Protein AF-A0A2V7K086-F1 (afdb_monomer)

Solvent-accessible surfac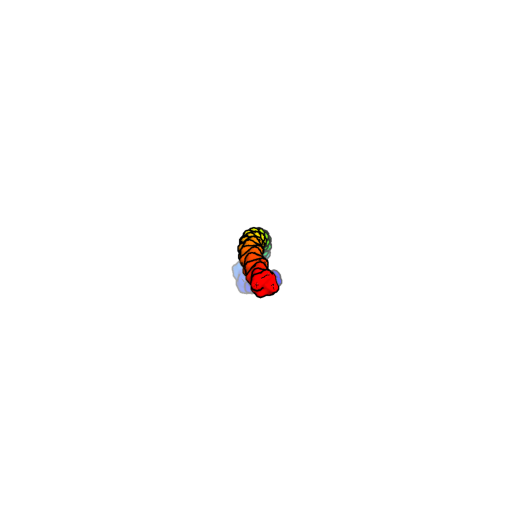e area (backbone atoms only — not comparable to full-atom values): 6294 Å² total; per-residue (Å²): 130,91,78,80,68,78,82,57,70,73,51,30,75,72,63,36,63,68,58,44,48,54,53,38,53,51,50,41,51,50,52,55,48,52,55,48,52,53,48,52,53,48,53,54,50,48,53,54,49,49,55,52,49,54,51,53,53,52,52,53,50,51,52,50,52,48,51,50,52,54,50,49,54,52,50,53,50,51,51,54,52,48,52,53,53,49,50,52,51,51,51,55,49,51,53,52,52,51,52,52,51,52,50,51,52,52,52,53,54,50,67,75,74,106

Mean predicted aligned error: 8.37 Å

Foldseek 3Di:
DQDQDDDDVVVCVVPPVVVRVVVSVVVSVVVVVVVVVVVVVVVVVVVVVVVVVVVVVVVVVVVVVVVVVVVVVVVVVVVVVVVVVVVVVVVVVVVVVVVVVVVVVVVVVVVVVD

Radius of gyration: 44.93 Å; Cα contacts (8 Å, |Δi|>4): 14; chains: 1; bounding box: 82×15×124 Å

pLDDT: mean 94.9, std 6.66, range [57.12, 98.5]

Sequence (114 aa):
MPVTAKLSRKFYEKLGDDVANELVEWFNLVDATYRSDLRELNELNFARFDAKLEQRIAELRAELQTEMRAGFARVDQRLAEFETRLTRRLLNFWIAQAATTVGLVFVVVKLVKG

Secondary structure (DSSP, 8-state):
--------HHHHHHH-HHHHHHHHHHHHHHHHHHHHHHHHHHHHHHHHHHHHHHHHHHHHHHHHHHHHHHHHHHHHHHHHHHHHHHHHHHHHHHHHHHHHHHHHHHHHHHHHH-

Structure (mmCIF, N/CA/C/O backbone):
data_AF-A0A2V7K086-F1
#
_entry.id   AF-A0A2V7K086-F1
#
loop_
_atom_site.group_PDB
_atom_site.id
_atom_site.type_symbol
_atom_site.label_atom_id
_atom_site.label_alt_id
_atom_site.label_comp_id
_atom_site.label_asym_id
_atom_site.label_entity_id
_atom_site.label_seq_id
_atom_site.pdbx_PDB_ins_code
_atom_site.Cartn_x
_atom_site.Cartn_y
_atom_site.Cartn_z
_atom_site.occupancy
_atom_site.B_iso_or_equiv
_atom_site.auth_seq_id
_atom_site.auth_comp_id
_atom_site.auth_asym_id
_atom_site.auth_atom_id
_atom_site.pdbx_PDB_model_num
ATOM 1 N N . MET A 1 1 ? -13.208 -11.806 32.895 1.00 57.12 1 MET A N 1
ATOM 2 C CA . MET A 1 1 ? -14.124 -12.447 33.867 1.00 57.12 1 MET A CA 1
ATOM 3 C C . MET A 1 1 ? -15.088 -11.381 34.371 1.00 57.12 1 MET A C 1
ATOM 5 O O . MET A 1 1 ? -14.639 -10.245 34.458 1.00 57.12 1 MET A O 1
ATOM 9 N N . PRO A 1 2 ? -16.379 -11.670 34.610 1.00 62.47 2 PRO A N 1
ATOM 10 C CA . PRO A 1 2 ? -17.274 -10.697 35.237 1.00 62.47 2 PRO A CA 1
ATOM 11 C C . PRO A 1 2 ? -16.786 -10.393 36.658 1.00 62.47 2 PRO A C 1
ATOM 13 O O . PRO A 1 2 ? -16.414 -11.312 37.389 1.00 62.47 2 PRO A O 1
ATOM 16 N N . VAL A 1 3 ? -16.749 -9.114 37.027 1.00 70.19 3 VAL A N 1
ATOM 17 C CA . VAL A 1 3 ? -16.462 -8.689 38.398 1.00 70.19 3 VAL A CA 1
ATOM 18 C C . VAL A 1 3 ? -17.801 -8.375 39.038 1.00 70.19 3 VAL A C 1
ATOM 20 O O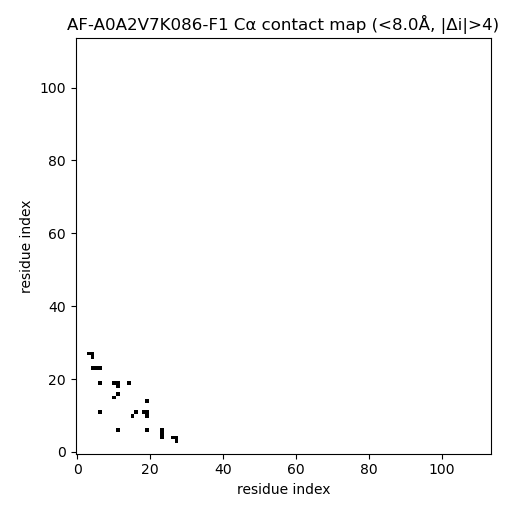 . VAL A 1 3 ? -18.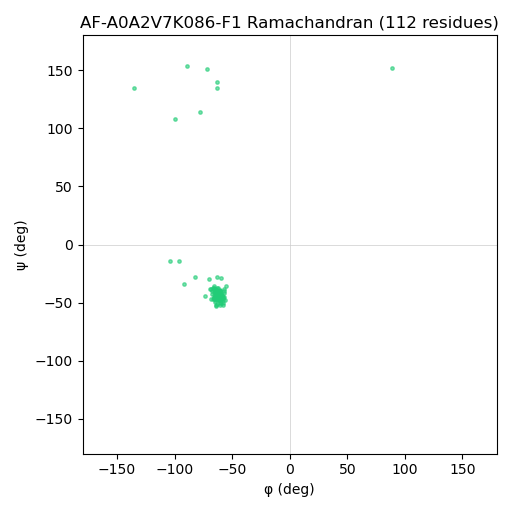438 -7.393 38.687 1.00 70.19 3 VAL A O 1
ATOM 23 N N . THR A 1 4 ? -18.249 -9.221 39.960 1.00 79.06 4 THR A N 1
ATOM 24 C CA . THR A 1 4 ? -19.449 -8.916 40.739 1.00 79.06 4 THR A CA 1
ATOM 25 C C . THR A 1 4 ? -19.080 -7.910 41.816 1.00 79.06 4 THR A C 1
ATOM 27 O O . THR A 1 4 ? -18.310 -8.233 42.727 1.00 79.06 4 THR A O 1
ATOM 30 N N . ALA A 1 5 ? -19.626 -6.702 41.731 1.00 84.19 5 ALA A N 1
ATOM 31 C CA . ALA A 1 5 ? -19.486 -5.736 42.803 1.00 84.19 5 ALA A CA 1
ATOM 32 C C . ALA A 1 5 ? -20.165 -6.254 44.069 1.00 84.19 5 ALA A C 1
ATOM 34 O O . ALA A 1 5 ? -21.240 -6.852 44.026 1.00 84.19 5 ALA A O 1
ATOM 35 N N . LYS A 1 6 ? -19.517 -6.028 45.209 1.00 87.44 6 LYS A N 1
ATOM 36 C CA . LYS A 1 6 ? -20.041 -6.364 46.531 1.00 87.44 6 LYS A CA 1
ATOM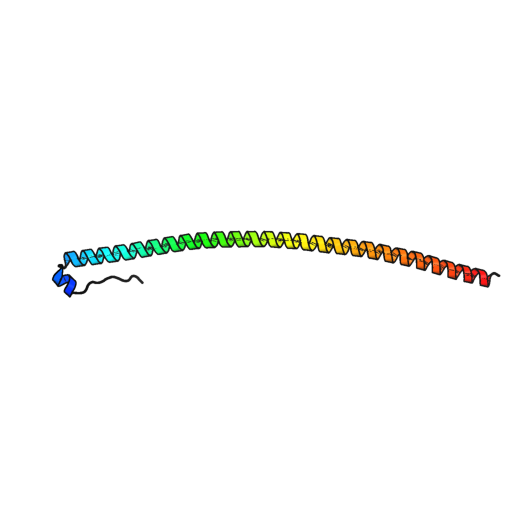 37 C C . LYS A 1 6 ? -19.793 -5.189 47.460 1.00 87.44 6 LYS A C 1
ATOM 39 O O . LYS A 1 6 ? -18.691 -4.645 47.490 1.00 87.44 6 LYS A O 1
ATOM 44 N N . LEU A 1 7 ? -20.809 -4.819 48.229 1.00 90.19 7 LEU A N 1
ATOM 45 C CA . LEU A 1 7 ? -20.693 -3.796 49.266 1.00 90.19 7 LEU A CA 1
ATOM 46 C C . LEU A 1 7 ? -20.269 -4.433 50.597 1.00 90.19 7 LEU A C 1
ATOM 48 O O . LEU A 1 7 ? -20.502 -5.615 50.849 1.00 90.19 7 LEU A O 1
ATOM 52 N N . SER A 1 8 ? -19.618 -3.650 51.458 1.00 93.25 8 SER A N 1
ATOM 53 C CA . SER A 1 8 ? -19.190 -4.122 52.783 1.00 93.25 8 SER A CA 1
ATOM 54 C C . SER A 1 8 ? -20.380 -4.303 53.729 1.00 93.25 8 SER A C 1
ATOM 56 O O . SER A 1 8 ? -21.340 -3.540 53.648 1.00 93.25 8 SER A O 1
ATOM 58 N N . ARG A 1 9 ? -20.301 -5.228 54.697 1.00 93.19 9 ARG A N 1
ATOM 59 C CA . ARG A 1 9 ? -21.385 -5.465 55.674 1.00 93.19 9 ARG A CA 1
ATOM 60 C C . ARG A 1 9 ? -21.792 -4.205 56.448 1.00 93.19 9 ARG A C 1
ATOM 62 O O . ARG A 1 9 ? -22.973 -3.972 56.661 1.00 93.19 9 ARG A O 1
ATOM 69 N N . LYS A 1 10 ? -20.828 -3.339 56.764 1.00 93.44 10 LYS A N 1
ATOM 70 C CA . LYS A 1 10 ? -21.071 -2.039 57.407 1.00 93.44 10 LYS A CA 1
ATOM 71 C C . LYS A 1 10 ? -21.985 -1.127 56.577 1.00 93.44 10 LYS A C 1
ATOM 73 O O . LYS A 1 10 ? -22.673 -0.280 57.130 1.00 93.44 10 LYS A O 1
ATOM 78 N N . PHE A 1 11 ? -21.981 -1.280 55.255 1.00 92.69 11 PHE A N 1
ATOM 79 C CA . PHE A 1 11 ? -22.852 -0.536 54.348 1.00 92.69 11 PHE A CA 1
ATOM 80 C C . PHE A 1 11 ? -24.297 -1.046 54.433 1.00 92.69 11 PHE A C 1
ATOM 82 O O . PHE A 1 11 ? -25.211 -0.243 54.593 1.00 92.69 11 PHE A O 1
ATOM 89 N N . TYR A 1 12 ? -24.477 -2.371 54.456 1.00 94.31 12 TYR A N 1
ATOM 90 C CA . TYR A 1 12 ? -25.768 -3.032 54.689 1.00 94.31 12 TYR A CA 1
ATOM 91 C C . TYR A 1 12 ? -26.370 -2.647 56.051 1.00 94.31 12 TYR A C 1
ATOM 93 O O . TYR A 1 12 ? -27.530 -2.269 56.135 1.00 94.31 12 TYR A O 1
ATOM 101 N N . GLU A 1 13 ? -25.562 -2.626 57.115 1.00 93.06 13 GLU A N 1
ATOM 102 C CA . GLU A 1 13 ? -26.008 -2.211 58.457 1.00 93.06 13 GLU A CA 1
ATOM 103 C C . GLU A 1 13 ? -26.459 -0.744 58.530 1.00 93.06 13 GLU A C 1
ATOM 105 O O . GLU A 1 13 ? -27.261 -0.386 59.390 1.00 93.06 13 GLU A O 1
ATOM 110 N N . LYS A 1 14 ? -25.913 0.126 57.671 1.00 94.56 14 LYS A N 1
ATOM 111 C CA . LYS A 1 14 ? -26.218 1.563 57.675 1.00 94.56 14 LYS A CA 1
ATOM 112 C C . LYS A 1 14 ? -27.363 1.947 56.745 1.00 94.56 14 LYS A C 1
ATOM 114 O O . LYS A 1 14 ? -28.081 2.884 57.075 1.00 94.56 14 LYS A O 1
ATOM 119 N N . LEU A 1 15 ? -27.510 1.269 55.609 1.00 92.06 15 LEU A N 1
ATOM 120 C CA . LEU A 1 15 ? -28.516 1.587 54.587 1.00 92.06 15 LEU A CA 1
ATOM 121 C C . LEU A 1 15 ? -29.706 0.623 54.577 1.00 92.06 15 LEU A C 1
ATOM 123 O O . LEU A 1 15 ? -30.731 0.946 53.987 1.00 92.06 15 LEU A O 1
ATOM 127 N N . GLY A 1 16 ? -29.590 -0.519 55.254 1.00 94.00 16 GLY A N 1
ATOM 128 C CA . GLY A 1 16 ? -30.548 -1.616 55.170 1.00 94.00 16 GLY A CA 1
ATOM 129 C C . GLY A 1 16 ? -30.195 -2.592 54.049 1.00 94.00 16 GLY A C 1
ATOM 130 O O . GLY A 1 16 ? -29.569 -2.222 53.051 1.00 94.00 16 GLY A O 1
ATOM 131 N N . ASP A 1 17 ? -30.591 -3.854 54.232 1.00 93.69 17 ASP A N 1
ATOM 132 C CA . ASP A 1 17 ? -30.252 -4.927 53.295 1.00 93.69 17 ASP A CA 1
ATOM 133 C C . ASP A 1 17 ? -30.898 -4.714 51.912 1.00 93.69 17 ASP A C 1
ATOM 135 O O . ASP A 1 17 ? -30.232 -4.922 50.898 1.00 93.69 17 ASP A O 1
ATOM 139 N N . ASP A 1 18 ? -32.137 -4.214 51.863 1.00 94.12 18 ASP A N 1
ATOM 140 C CA . ASP A 1 18 ? -32.871 -3.985 50.609 1.00 94.12 18 ASP A CA 1
ATOM 141 C C . ASP A 1 18 ? -32.196 -2.920 49.735 1.00 94.12 18 ASP A C 1
ATOM 143 O O .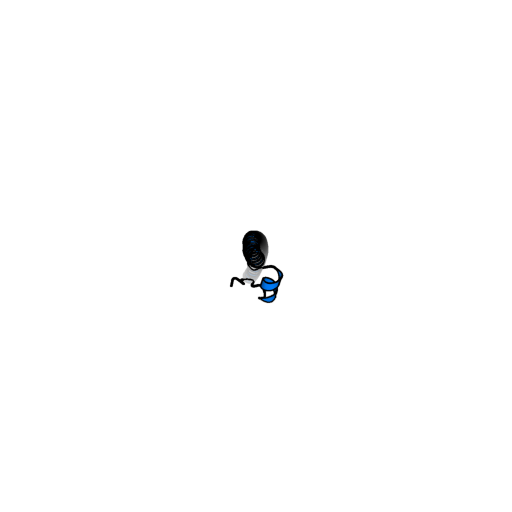 ASP A 1 18 ? -31.827 -3.183 48.592 1.00 94.12 18 ASP A O 1
ATOM 147 N N . VAL A 1 19 ? -31.929 -1.738 50.301 1.00 94.00 19 VAL A N 1
ATOM 148 C CA . VAL A 1 19 ? -31.294 -0.625 49.574 1.00 94.00 19 VAL A CA 1
ATOM 149 C C . VAL A 1 19 ? -29.878 -0.995 49.124 1.00 94.00 19 VAL A C 1
ATOM 151 O O . VAL A 1 19 ? -29.450 -0.643 48.025 1.00 94.00 19 VAL A O 1
ATOM 154 N N . ALA A 1 20 ? -29.124 -1.716 49.959 1.00 94.44 20 ALA A N 1
ATOM 155 C CA . ALA A 1 20 ? -27.783 -2.160 49.598 1.00 94.44 20 ALA A CA 1
ATOM 156 C C . ALA A 1 20 ? -27.798 -3.193 48.456 1.00 94.44 20 ALA A C 1
ATOM 158 O O . ALA A 1 20 ? -26.924 -3.133 47.587 1.00 94.44 20 ALA A O 1
ATOM 159 N N . ASN A 1 21 ? -28.782 -4.098 48.427 1.00 93.50 21 ASN A N 1
ATOM 160 C CA . ASN A 1 21 ? -28.954 -5.053 47.333 1.00 93.50 21 ASN A CA 1
ATOM 161 C C . ASN A 1 21 ? -29.319 -4.350 46.021 1.00 93.50 21 ASN A C 1
ATOM 163 O O . ASN A 1 21 ? -28.660 -4.603 45.013 1.00 93.50 21 ASN A O 1
ATOM 167 N N . GLU A 1 22 ? -30.269 -3.410 46.036 1.00 94.69 22 GLU A N 1
ATOM 168 C CA . GLU A 1 22 ? -30.644 -2.641 44.840 1.00 94.69 22 GLU A CA 1
ATOM 169 C C . GLU A 1 22 ? -29.442 -1.897 44.236 1.00 94.69 22 GLU A C 1
ATOM 171 O O . GLU A 1 22 ? -29.230 -1.914 43.022 1.00 94.69 22 GLU A O 1
ATOM 176 N N . LEU A 1 23 ? -28.596 -1.289 45.076 1.00 93.81 23 LEU A N 1
ATOM 177 C CA . LEU A 1 23 ? -27.382 -0.606 44.618 1.00 93.81 23 LEU A CA 1
ATOM 178 C C . LEU A 1 23 ? -26.366 -1.566 43.986 1.00 93.81 23 LEU A C 1
ATOM 180 O O . LEU A 1 23 ? -25.722 -1.216 42.995 1.00 93.81 23 LEU A O 1
ATOM 184 N N . VAL A 1 24 ? -26.206 -2.768 44.547 1.00 93.50 24 VAL A N 1
ATOM 185 C CA . VAL A 1 24 ? -25.329 -3.804 43.983 1.00 93.50 24 VAL A CA 1
ATOM 186 C C . VAL A 1 24 ? -25.865 -4.291 42.641 1.00 93.50 24 VAL A C 1
ATOM 188 O O . VAL A 1 24 ? -25.095 -4.415 41.688 1.00 93.50 24 VAL A O 1
ATOM 191 N N . GLU A 1 25 ? -27.162 -4.565 42.546 1.00 93.25 25 GLU A N 1
ATOM 192 C CA . GLU A 1 25 ? -27.803 -4.998 41.303 1.00 93.25 25 GLU A CA 1
ATOM 193 C C . GLU A 1 25 ? -27.668 -3.937 40.214 1.00 93.25 25 GLU A C 1
ATOM 195 O O . GLU A 1 25 ? -27.209 -4.243 39.111 1.00 93.25 25 GLU A O 1
ATOM 200 N N . TRP A 1 26 ? -27.957 -2.677 40.548 1.00 93.81 26 TRP A N 1
ATOM 201 C CA . TRP A 1 26 ? -27.786 -1.556 39.633 1.00 93.81 26 TRP A CA 1
ATOM 202 C C . TRP A 1 26 ? -26.335 -1.415 39.161 1.00 93.81 26 TRP A C 1
ATOM 204 O O . TRP A 1 26 ? -26.094 -1.305 37.959 1.00 93.81 26 TRP A O 1
ATOM 214 N N . PHE A 1 27 ? -25.350 -1.484 40.065 1.00 92.38 27 PHE A N 1
ATOM 215 C CA . PHE A 1 27 ? -23.940 -1.378 39.680 1.00 92.38 27 PHE A CA 1
ATOM 216 C C . PHE A 1 27 ? -23.515 -2.507 38.735 1.00 92.38 27 PHE A C 1
ATOM 218 O O . PHE A 1 27 ? -22.846 -2.262 37.732 1.00 92.38 27 PHE A O 1
ATOM 225 N N . ASN A 1 28 ? -23.920 -3.744 39.028 1.00 92.12 28 ASN A N 1
ATOM 226 C CA . ASN A 1 28 ? -23.605 -4.886 38.171 1.00 92.12 28 ASN A CA 1
ATOM 227 C C . ASN A 1 28 ? -24.296 -4.782 36.800 1.00 92.12 28 ASN A C 1
ATOM 229 O O . ASN A 1 28 ? -23.699 -5.159 35.792 1.00 92.12 28 ASN A O 1
ATOM 233 N N . LEU A 1 29 ? -25.519 -4.241 36.738 1.00 93.12 29 LEU A N 1
ATOM 234 C CA . LEU A 1 29 ? -26.221 -3.978 35.479 1.00 93.12 29 LEU A CA 1
ATOM 235 C C . LEU A 1 29 ? -25.495 -2.916 34.640 1.00 93.12 29 LEU A C 1
ATOM 237 O O . LEU A 1 29 ? -25.315 -3.098 33.433 1.00 93.12 29 LEU A O 1
ATOM 241 N N . VAL A 1 30 ? -25.051 -1.828 35.275 1.00 93.88 30 VAL A N 1
ATOM 242 C CA . VAL A 1 30 ? -24.286 -0.761 34.616 1.00 93.88 30 VAL A CA 1
ATOM 243 C C . VAL A 1 30 ? -22.946 -1.290 34.098 1.00 93.88 30 VAL A C 1
ATOM 245 O O . VAL A 1 30 ? -22.619 -1.036 32.941 1.00 93.88 30 VAL A O 1
ATOM 248 N N . ASP A 1 31 ? -22.203 -2.069 34.894 1.00 92.19 31 ASP A N 1
ATOM 249 C CA . ASP A 1 31 ? -20.938 -2.693 34.464 1.00 92.19 31 ASP A CA 1
ATOM 250 C C . ASP A 1 31 ? -21.143 -3.619 33.257 1.00 92.19 31 ASP A C 1
ATOM 252 O O . ASP A 1 31 ? -20.425 -3.525 32.258 1.00 92.19 31 ASP A O 1
ATOM 256 N N . ALA A 1 32 ? -22.169 -4.475 33.313 1.00 91.44 32 ALA A N 1
ATOM 257 C CA . ALA A 1 32 ? -22.496 -5.388 32.226 1.00 91.44 32 ALA A CA 1
ATOM 258 C C . ALA A 1 32 ? -22.843 -4.637 30.932 1.00 91.44 32 ALA A C 1
ATOM 260 O O . ALA A 1 32 ? -22.335 -4.992 29.865 1.0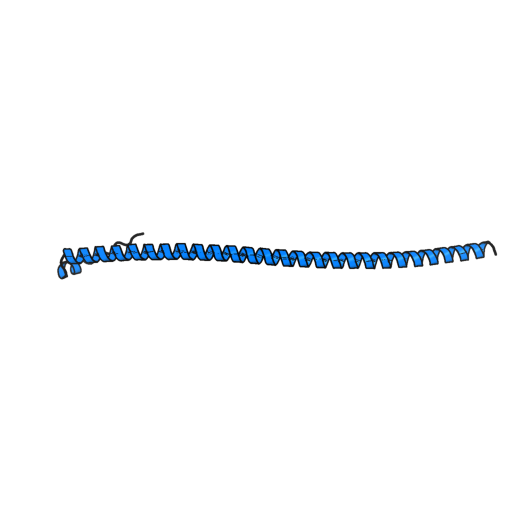0 91.44 32 ALA A O 1
ATOM 261 N N . THR A 1 33 ? -23.656 -3.584 31.037 1.00 93.56 33 THR A N 1
ATOM 262 C CA . THR A 1 33 ? -24.058 -2.749 29.896 1.00 93.56 33 THR A CA 1
ATOM 263 C C . THR A 1 33 ? -22.852 -2.034 29.305 1.00 93.56 33 THR A C 1
ATOM 265 O O . THR A 1 33 ? -22.557 -2.196 28.127 1.00 93.56 33 THR A O 1
ATOM 268 N N . TYR A 1 34 ? -22.071 -1.336 30.130 1.00 93.31 34 TYR A N 1
ATOM 269 C CA . TYR A 1 34 ? -20.921 -0.573 29.656 1.00 93.31 34 TYR A CA 1
ATOM 270 C C . TYR A 1 34 ? -19.865 -1.463 28.997 1.00 93.31 34 TYR A C 1
ATOM 272 O O . TYR A 1 34 ? -19.294 -1.118 27.963 1.00 93.31 34 TYR A O 1
ATOM 280 N N . ARG A 1 35 ? -19.616 -2.650 29.557 1.00 92.69 35 ARG A N 1
ATOM 281 C CA . ARG A 1 35 ? -18.701 -3.619 28.951 1.00 92.69 35 ARG A CA 1
ATOM 282 C C . ARG A 1 35 ? -19.229 -4.154 27.621 1.00 92.69 35 ARG A C 1
ATOM 284 O O . ARG A 1 35 ? -18.421 -4.401 26.723 1.00 92.69 35 ARG A O 1
ATOM 291 N N . SER A 1 36 ? -20.540 -4.360 27.508 1.00 94.44 36 SER A N 1
ATOM 292 C CA . SER A 1 36 ? -21.183 -4.740 26.249 1.00 94.44 36 SER A CA 1
ATOM 293 C C . SER A 1 36 ? -21.009 -3.642 25.203 1.00 94.44 36 SER A C 1
ATOM 295 O O . SER A 1 36 ? -20.472 -3.915 24.133 1.00 94.44 36 SER A O 1
ATOM 297 N N . ASP A 1 37 ? -21.337 -2.398 25.548 1.00 96.25 37 ASP A N 1
ATOM 298 C CA . ASP A 1 37 ? -21.229 -1.244 24.653 1.00 96.25 37 ASP A CA 1
ATOM 299 C C . ASP A 1 37 ? -19.785 -1.022 24.198 1.00 96.25 37 ASP A C 1
ATOM 301 O O . ASP A 1 37 ? -19.513 -0.824 23.015 1.00 96.25 37 ASP A O 1
ATOM 305 N N . LEU A 1 38 ? -18.819 -1.105 25.121 1.00 96.06 38 LEU A N 1
ATOM 306 C CA . LEU A 1 38 ? -17.403 -1.000 24.776 1.00 96.06 38 LEU A CA 1
ATOM 307 C C . LEU A 1 38 ? -16.970 -2.101 23.814 1.00 96.06 38 LEU A C 1
ATOM 309 O O . LEU A 1 38 ? -16.181 -1.837 22.906 1.00 96.06 38 LEU A O 1
ATOM 313 N N . ARG A 1 39 ? -17.457 -3.327 24.012 1.00 96.25 39 ARG A N 1
ATOM 314 C CA . ARG A 1 39 ? -17.154 -4.442 23.120 1.00 96.25 39 ARG A CA 1
ATOM 315 C C . ARG A 1 39 ? -17.759 -4.213 21.738 1.00 96.25 39 ARG A C 1
ATOM 317 O O . ARG A 1 39 ? -17.043 -4.368 20.757 1.00 96.25 39 ARG A O 1
ATOM 324 N N . GLU A 1 40 ? -19.016 -3.795 21.662 1.00 97.12 40 GLU A N 1
ATOM 325 C CA . GLU A 1 40 ? -19.693 -3.497 20.398 1.00 97.12 40 GLU A CA 1
ATOM 326 C C . GLU A 1 40 ? -18.997 -2.358 19.642 1.00 97.12 40 GLU A C 1
ATOM 328 O O . GLU A 1 40 ? -18.670 -2.491 18.463 1.00 97.12 40 GLU A O 1
ATOM 333 N N . LEU A 1 41 ? -18.680 -1.257 20.330 1.00 97.50 41 LEU A N 1
ATOM 334 C CA . LEU A 1 41 ? -17.936 -0.141 19.748 1.00 97.50 41 LEU A CA 1
ATOM 335 C C . LEU A 1 41 ? -16.556 -0.578 19.261 1.00 97.50 41 LEU A C 1
ATOM 337 O O . LEU A 1 41 ? -16.093 -0.123 18.216 1.00 97.50 41 LEU A O 1
ATOM 341 N N . ASN A 1 42 ? -15.877 -1.438 20.016 1.00 97.56 42 ASN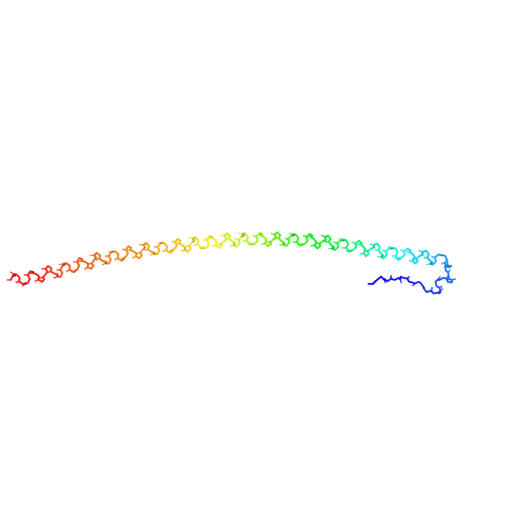 A N 1
ATOM 342 C CA . ASN A 1 42 ? -14.575 -1.960 19.641 1.00 97.56 42 ASN A CA 1
ATOM 343 C C . ASN A 1 42 ? -14.668 -2.851 18.393 1.00 97.56 42 ASN A C 1
ATOM 345 O O . ASN A 1 42 ? -13.920 -2.623 17.446 1.00 97.56 42 ASN A O 1
ATOM 349 N N . GLU A 1 43 ? -15.624 -3.779 18.349 1.00 97.94 43 GLU A N 1
ATOM 350 C CA . GLU A 1 43 ? -15.884 -4.646 17.194 1.00 97.94 43 GLU A CA 1
ATOM 351 C C . GLU A 1 43 ? -16.241 -3.818 15.945 1.00 97.94 43 GLU A C 1
ATOM 353 O O . GLU A 1 43 ? -15.646 -4.013 14.883 1.00 97.94 43 GLU A O 1
ATOM 358 N N . LEU A 1 44 ? -17.116 -2.815 16.075 1.00 98.06 44 LEU A N 1
ATOM 359 C CA . LEU A 1 44 ? -17.478 -1.910 14.981 1.00 98.06 44 LEU A CA 1
ATOM 360 C C . LEU A 1 44 ? -16.279 -1.092 14.481 1.00 98.06 44 LEU A C 1
ATOM 362 O O . LEU A 1 44 ? -16.091 -0.921 13.273 1.00 98.06 44 LEU A O 1
ATOM 366 N N . ASN A 1 45 ? -15.469 -0.562 15.397 1.00 97.88 45 ASN A N 1
ATOM 367 C CA . ASN A 1 45 ? -14.290 0.221 15.038 1.00 97.88 45 ASN A CA 1
ATOM 368 C C . ASN A 1 45 ? -13.220 -0.643 14.371 1.00 97.88 45 ASN A C 1
ATOM 370 O O . ASN A 1 45 ? -12.629 -0.199 13.387 1.00 97.88 45 ASN A O 1
ATOM 374 N N . PHE A 1 46 ? -13.001 -1.871 14.847 1.00 97.94 46 PHE A N 1
ATOM 375 C CA . PHE A 1 46 ? -12.082 -2.806 14.207 1.00 97.94 46 PHE A CA 1
ATOM 376 C C . PHE A 1 46 ? -12.555 -3.197 12.810 1.00 97.94 46 PHE A C 1
ATOM 378 O O . PHE A 1 46 ? -11.754 -3.133 11.885 1.00 97.94 46 PHE A O 1
ATOM 385 N N . ALA A 1 47 ? -13.845 -3.487 12.619 1.00 98.19 47 ALA A N 1
ATOM 386 C CA . ALA A 1 47 ? -14.390 -3.785 11.294 1.00 98.19 47 ALA A CA 1
ATOM 387 C C . ALA A 1 47 ? -14.206 -2.612 10.311 1.00 98.19 47 ALA A C 1
ATOM 389 O O . ALA A 1 47 ? -13.807 -2.801 9.163 1.00 98.19 47 ALA A O 1
ATOM 390 N N . ARG A 1 48 ? -14.440 -1.372 10.762 1.00 98.19 48 ARG A N 1
ATOM 391 C CA . ARG A 1 48 ? -14.201 -0.166 9.945 1.00 98.19 48 ARG A CA 1
ATOM 392 C C . ARG A 1 48 ? -12.723 0.047 9.636 1.00 98.19 48 ARG A C 1
ATOM 394 O O . ARG A 1 48 ? -12.384 0.487 8.538 1.00 98.19 48 ARG A O 1
ATOM 401 N N . PHE A 1 49 ? -11.855 -0.206 10.611 1.00 98.19 49 PHE A N 1
ATOM 402 C CA . PHE A 1 49 ? -10.413 -0.092 10.440 1.00 98.19 49 PHE A CA 1
ATOM 403 C C . PHE A 1 49 ? -9.893 -1.117 9.431 1.00 98.19 49 PHE A C 1
ATOM 405 O O . PHE A 1 49 ? -9.164 -0.735 8.519 1.00 98.19 49 PHE A O 1
ATOM 412 N N . ASP A 1 50 ? -10.324 -2.370 9.554 1.00 98.31 50 ASP A N 1
ATOM 413 C CA . ASP A 1 50 ? -9.969 -3.467 8.656 1.00 98.31 50 ASP A CA 1
ATOM 414 C C . ASP A 1 50 ? -10.404 -3.167 7.216 1.00 98.31 50 ASP A C 1
ATOM 416 O O . ASP A 1 50 ? -9.566 -3.105 6.320 1.00 98.31 50 ASP A O 1
ATOM 420 N N . ALA A 1 51 ? -11.668 -2.779 7.011 1.00 98.25 51 ALA A N 1
ATOM 421 C CA . ALA A 1 51 ? -12.172 -2.385 5.693 1.00 98.25 51 ALA A CA 1
ATOM 422 C C . ALA A 1 51 ? -11.373 -1.224 5.068 1.00 98.25 51 ALA A C 1
ATOM 424 O O . ALA A 1 51 ? -11.072 -1.222 3.872 1.00 98.25 51 ALA A O 1
ATOM 425 N N . LYS A 1 52 ? -10.987 -0.225 5.874 1.00 98.31 52 LYS A N 1
ATOM 426 C CA . LYS A 1 52 ? -10.170 0.899 5.398 1.00 98.31 52 LYS A CA 1
ATOM 427 C C . LYS A 1 52 ? -8.743 0.463 5.067 1.00 98.31 52 LYS A C 1
ATOM 429 O O . LYS A 1 52 ? -8.170 0.972 4.105 1.00 98.31 52 LYS A O 1
ATOM 434 N N . LEU A 1 53 ? -8.156 -0.442 5.848 1.00 98.44 53 LEU A N 1
ATOM 435 C CA . LEU A 1 53 ? -6.839 -1.000 5.556 1.00 98.44 53 LEU A CA 1
ATOM 436 C C . LEU A 1 53 ? -6.854 -1.814 4.265 1.00 98.44 53 LEU A C 1
ATOM 438 O O . LEU A 1 53 ? -5.991 -1.594 3.417 1.00 98.44 53 LEU A O 1
ATOM 442 N N . GLU A 1 54 ? -7.837 -2.693 4.083 1.00 98.44 54 GLU A N 1
ATOM 443 C CA . GLU A 1 54 ? -8.001 -3.465 2.851 1.00 98.44 54 GLU A CA 1
ATOM 444 C C . GLU A 1 54 ? -8.133 -2.547 1.633 1.00 98.44 54 GLU A C 1
ATOM 446 O O . GLU A 1 54 ? -7.427 -2.738 0.639 1.00 98.44 54 GLU A O 1
ATOM 451 N N . GLN A 1 55 ? -8.947 -1.490 1.737 1.00 98.50 55 GLN A N 1
ATOM 452 C CA . GLN A 1 55 ? -9.073 -0.480 0.687 1.00 98.50 55 GLN A CA 1
ATOM 453 C C . GLN A 1 55 ? -7.721 0.174 0.363 1.00 98.50 55 GLN A C 1
ATOM 455 O O . GLN A 1 55 ? -7.328 0.231 -0.801 1.00 98.50 55 GLN A O 1
ATOM 460 N N . ARG A 1 56 ? -6.978 0.644 1.375 1.00 98.38 56 ARG A N 1
ATOM 461 C CA . ARG A 1 56 ? -5.669 1.288 1.163 1.00 98.38 56 ARG A CA 1
ATOM 462 C C . ARG A 1 56 ? -4.640 0.334 0.564 1.00 98.38 56 ARG A C 1
ATOM 464 O O . ARG A 1 56 ? -3.846 0.745 -0.276 1.00 98.38 56 ARG A O 1
ATOM 471 N N . ILE A 1 57 ? -4.651 -0.935 0.964 1.00 98.50 57 ILE A N 1
ATOM 472 C CA . ILE A 1 57 ? -3.777 -1.961 0.385 1.00 98.50 57 ILE A CA 1
ATOM 473 C C . ILE A 1 57 ? -4.134 -2.199 -1.086 1.00 98.50 57 ILE A C 1
ATOM 475 O O . ILE A 1 57 ? -3.232 -2.337 -1.912 1.00 98.50 57 ILE A O 1
ATOM 479 N N . ALA A 1 58 ? -5.422 -2.240 -1.431 1.00 98.44 58 ALA A N 1
ATOM 480 C CA . ALA A 1 58 ? -5.866 -2.390 -2.813 1.00 98.44 58 ALA A CA 1
ATOM 481 C C . ALA A 1 58 ? -5.445 -1.192 -3.683 1.00 98.44 58 ALA A C 1
ATOM 483 O O . ALA A 1 58 ? -4.912 -1.396 -4.775 1.00 98.44 58 ALA A O 1
ATOM 484 N N . GLU A 1 59 ? -5.607 0.033 -3.176 1.00 98.44 59 GLU A N 1
ATOM 485 C CA . GLU A 1 59 ? -5.150 1.268 -3.831 1.00 98.44 59 GLU A CA 1
ATOM 486 C C . GLU A 1 59 ? -3.633 1.232 -4.084 1.00 98.44 59 GLU A C 1
ATOM 488 O O . GLU A 1 59 ? -3.200 1.346 -5.230 1.00 98.44 59 GLU A O 1
ATOM 493 N N . LEU A 1 60 ? -2.827 0.945 -3.054 1.00 98.44 60 LEU A N 1
ATOM 494 C CA . LEU A 1 60 ? -1.367 0.850 -3.182 1.00 98.44 60 LEU A CA 1
ATOM 495 C C . LEU A 1 60 ? -0.928 -0.236 -4.172 1.00 98.44 60 LEU A C 1
ATOM 497 O O . LEU A 1 60 ? 0.022 -0.043 -4.931 1.00 98.44 60 LEU A O 1
ATOM 501 N N . ARG A 1 61 ? -1.608 -1.390 -4.194 1.00 98.38 61 ARG A N 1
ATOM 502 C CA . ARG A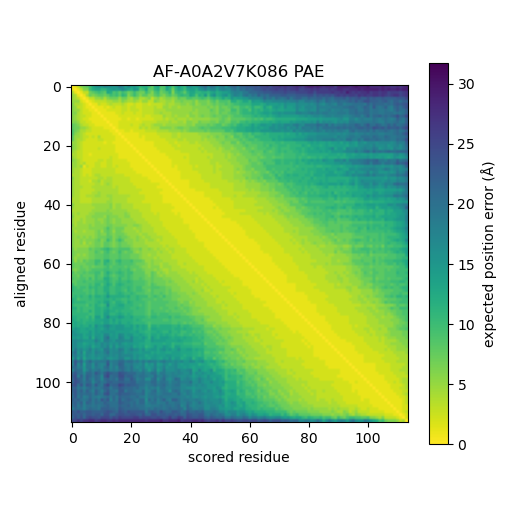 1 61 ? -1.326 -2.453 -5.172 1.00 98.38 61 ARG A CA 1
ATOM 503 C C . ARG A 1 61 ? -1.616 -1.992 -6.599 1.00 98.38 61 ARG A C 1
ATOM 505 O O . ARG A 1 61 ? -0.832 -2.303 -7.494 1.00 98.38 61 ARG A O 1
ATOM 512 N N . ALA A 1 62 ? -2.711 -1.265 -6.813 1.00 98.31 62 ALA A N 1
ATOM 513 C CA . ALA A 1 62 ? -3.079 -0.743 -8.125 1.00 98.31 62 ALA A CA 1
ATOM 514 C C . ALA A 1 62 ? -2.099 0.341 -8.608 1.00 98.31 62 ALA A C 1
ATOM 516 O O . ALA A 1 62 ? -1.677 0.319 -9.769 1.00 98.31 62 ALA A O 1
ATOM 517 N N . GLU A 1 63 ? -1.692 1.247 -7.718 1.00 98.31 63 GLU A N 1
ATOM 518 C CA . GLU A 1 63 ? -0.673 2.265 -7.995 1.00 98.31 63 GLU A CA 1
ATOM 519 C C . GLU A 1 63 ? 0.661 1.613 -8.360 1.00 98.31 63 GLU A C 1
ATOM 521 O O . GLU A 1 63 ? 1.186 1.855 -9.448 1.00 98.31 63 GLU A O 1
ATOM 526 N N . LEU A 1 64 ? 1.150 0.685 -7.531 1.00 98.31 64 LEU A N 1
ATOM 527 C CA . LEU A 1 64 ? 2.400 -0.030 -7.784 1.00 98.31 64 LEU A CA 1
ATOM 528 C C . LEU A 1 64 ? 2.361 -0.797 -9.112 1.00 98.31 64 LEU A C 1
ATOM 530 O O . LEU A 1 64 ? 3.316 -0.757 -9.886 1.00 98.31 64 LEU A O 1
ATOM 534 N N . GLN A 1 65 ? 1.253 -1.478 -9.415 1.00 98.38 65 GLN A N 1
ATOM 535 C CA . GLN A 1 65 ? 1.099 -2.189 -10.683 1.00 98.38 65 GLN A CA 1
ATOM 536 C C . GLN A 1 65 ? 1.149 -1.231 -11.881 1.00 98.38 65 GLN A C 1
ATOM 538 O O . GLN A 1 65 ? 1.718 -1.569 -12.923 1.00 98.38 65 GLN A O 1
ATOM 543 N N . THR A 1 66 ? 0.571 -0.040 -11.740 1.00 98.25 66 THR A N 1
ATOM 544 C CA . THR A 1 66 ? 0.581 0.996 -12.777 1.00 98.25 66 THR A CA 1
ATOM 545 C C . THR A 1 66 ? 1.986 1.552 -12.983 1.00 98.25 66 THR A C 1
ATOM 547 O O . THR A 1 66 ? 2.461 1.607 -14.120 1.00 98.25 66 THR A O 1
ATOM 550 N N . GLU A 1 67 ? 2.688 1.888 -11.902 1.00 98.12 67 GLU A N 1
ATOM 551 C CA . GLU A 1 67 ? 4.068 2.370 -11.958 1.00 98.12 67 GLU A CA 1
ATOM 552 C C . GLU A 1 67 ? 5.017 1.323 -12.541 1.00 98.12 67 GLU A C 1
ATOM 554 O O . GLU A 1 67 ? 5.830 1.648 -13.407 1.00 98.12 67 GLU A O 1
ATOM 559 N N . MET A 1 68 ? 4.876 0.055 -12.146 1.00 98.12 68 MET A N 1
ATOM 560 C CA . MET A 1 68 ? 5.666 -1.043 -12.704 1.00 98.12 68 MET A CA 1
ATOM 561 C C . MET A 1 68 ? 5.430 -1.199 -14.205 1.00 98.12 68 MET A C 1
ATOM 563 O O . MET A 1 68 ? 6.392 -1.293 -14.965 1.00 98.12 68 MET A O 1
ATOM 567 N N . ARG A 1 69 ? 4.170 -1.185 -14.661 1.00 98.06 69 ARG A N 1
ATOM 568 C CA . ARG A 1 69 ? 3.843 -1.254 -16.097 1.00 98.06 69 ARG A CA 1
ATOM 569 C C . ARG A 1 69 ? 4.444 -0.085 -16.871 1.00 98.06 69 ARG A C 1
ATOM 571 O O . ARG A 1 69 ? 5.029 -0.296 -17.929 1.00 98.06 69 ARG A O 1
ATOM 578 N N . ALA A 1 70 ? 4.342 1.131 -16.337 1.00 98.06 70 ALA A N 1
ATOM 579 C CA . ALA A 1 70 ? 4.950 2.308 -16.946 1.00 98.06 70 ALA A CA 1
ATOM 580 C C . ALA A 1 70 ? 6.486 2.212 -16.970 1.00 98.06 70 ALA A C 1
ATOM 582 O O . ALA A 1 70 ? 7.119 2.583 -17.959 1.00 98.06 70 ALA A O 1
ATOM 583 N N . GLY A 1 71 ? 7.089 1.686 -15.902 1.00 98.19 71 GLY A N 1
ATOM 584 C CA . GLY A 1 71 ? 8.519 1.416 -15.805 1.00 98.19 71 GLY A CA 1
ATOM 585 C C . GLY A 1 71 ? 8.993 0.421 -16.862 1.00 98.19 71 GLY A C 1
ATOM 586 O O . GLY A 1 71 ? 9.926 0.729 -17.603 1.00 98.19 71 GLY A O 1
ATOM 587 N N . PHE A 1 72 ? 8.317 -0.724 -16.991 1.00 98.12 72 PHE A N 1
ATOM 588 C CA . PHE A 1 72 ? 8.631 -1.731 -18.006 1.00 98.12 72 PHE A CA 1
ATOM 589 C C . PHE A 1 72 ? 8.472 -1.188 -19.424 1.00 98.12 72 PHE A C 1
ATOM 591 O O . PHE A 1 72 ? 9.404 -1.303 -20.209 1.00 98.12 72 PHE A O 1
ATOM 598 N N . ALA A 1 73 ? 7.3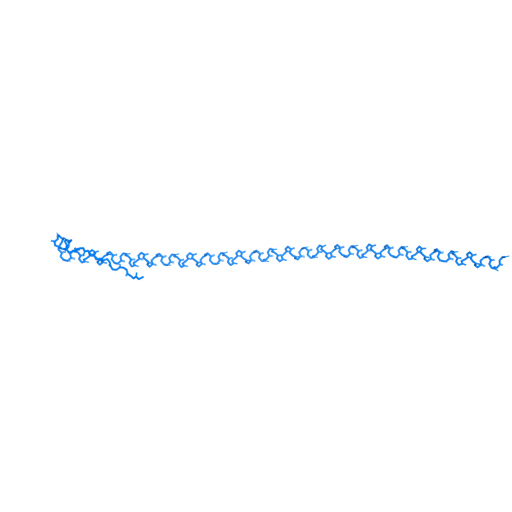79 -0.478 -19.719 1.00 98.00 73 ALA A N 1
ATOM 599 C CA . ALA A 1 73 ? 7.185 0.136 -21.033 1.00 98.00 73 ALA A CA 1
ATOM 600 C C . ALA A 1 73 ? 8.327 1.103 -21.406 1.00 98.00 73 ALA A C 1
ATOM 602 O O . ALA A 1 73 ? 8.784 1.126 -22.549 1.00 98.00 73 ALA A O 1
ATOM 603 N N . ARG A 1 74 ? 8.843 1.879 -20.440 1.00 98.06 74 ARG A N 1
ATOM 604 C CA . ARG A 1 74 ? 10.008 2.756 -20.661 1.00 98.06 74 ARG A CA 1
ATOM 605 C C . ARG A 1 74 ? 11.296 1.969 -20.894 1.00 98.06 74 ARG A C 1
ATOM 607 O O . ARG A 1 74 ? 12.132 2.408 -21.683 1.00 98.06 74 ARG A O 1
ATOM 614 N N . VAL A 1 75 ? 11.491 0.854 -20.190 1.00 98.00 75 VAL A N 1
ATOM 615 C CA . VAL A 1 75 ? 12.648 -0.030 -20.396 1.00 98.00 75 VAL A CA 1
ATOM 616 C C . VAL A 1 75 ? 12.594 -0.646 -21.790 1.00 98.00 75 VAL A C 1
ATOM 618 O O . VAL A 1 75 ? 13.570 -0.522 -22.527 1.00 98.00 75 VAL A O 1
ATOM 621 N N . ASP A 1 76 ? 11.451 -1.205 -22.182 1.00 98.00 76 ASP A N 1
ATOM 622 C CA . ASP A 1 76 ? 11.238 -1.797 -23.505 1.00 98.00 76 ASP A CA 1
ATOM 623 C C . ASP A 1 76 ? 11.479 -0.774 -24.617 1.00 98.00 76 ASP A C 1
ATOM 625 O O . ASP A 1 76 ? 12.211 -1.045 -25.569 1.00 98.00 76 ASP A O 1
ATOM 629 N N . GLN A 1 77 ? 10.956 0.447 -24.460 1.00 98.12 77 GLN A N 1
ATOM 630 C CA . GLN A 1 77 ? 11.207 1.534 -25.404 1.00 98.12 77 GLN A CA 1
ATOM 631 C C . GLN A 1 77 ? 12.707 1.835 -25.537 1.00 98.12 77 GLN A C 1
ATOM 633 O O . GLN A 1 77 ? 13.227 1.937 -26.649 1.00 98.12 77 GLN A O 1
ATOM 638 N N . ARG A 1 78 ? 13.426 1.962 -24.414 1.00 97.75 78 ARG A N 1
ATOM 639 C CA . ARG A 1 78 ? 14.873 2.221 -24.438 1.00 97.75 78 ARG A CA 1
ATOM 640 C C . ARG A 1 78 ? 15.632 1.088 -25.117 1.00 97.75 78 ARG A C 1
ATOM 642 O O . ARG A 1 78 ? 16.546 1.368 -25.888 1.00 97.75 78 ARG A O 1
ATOM 649 N N . LEU A 1 79 ? 15.264 -0.164 -24.854 1.00 98.12 79 LEU A N 1
ATOM 650 C CA . LEU A 1 79 ? 15.881 -1.326 -25.491 1.00 98.12 79 LEU A CA 1
ATOM 651 C C . LEU A 1 79 ? 15.647 -1.327 -27.004 1.00 98.12 79 LEU A C 1
ATOM 653 O O . LEU A 1 79 ? 16.614 -1.467 -27.750 1.00 98.12 79 LEU A O 1
ATOM 657 N N . ALA A 1 80 ? 14.423 -1.063 -27.463 1.00 97.75 80 ALA A N 1
ATOM 658 C CA . ALA A 1 80 ? 14.109 -0.958 -28.889 1.00 97.75 80 ALA A CA 1
ATOM 659 C C . ALA A 1 80 ? 14.894 0.176 -29.579 1.00 97.75 80 ALA A C 1
ATOM 661 O O . ALA A 1 80 ? 15.409 0.022 -30.693 1.00 97.75 80 ALA A O 1
ATOM 662 N N . GLU A 1 81 ? 15.048 1.321 -28.908 1.00 97.75 81 GLU A N 1
ATOM 663 C CA . GLU A 1 81 ? 15.888 2.413 -29.401 1.00 97.75 81 GLU A CA 1
ATOM 664 C C . GLU A 1 81 ? 17.367 2.012 -29.483 1.00 97.75 81 GLU A C 1
ATOM 666 O O . GLU A 1 81 ? 18.042 2.354 -30.460 1.00 97.75 81 GLU A O 1
ATOM 671 N N . PHE A 1 82 ? 17.889 1.302 -28.479 1.00 97.75 82 PHE A N 1
ATOM 672 C CA . PHE A 1 82 ? 19.256 0.784 -28.498 1.00 97.75 82 PHE A CA 1
ATOM 673 C C . PHE A 1 82 ? 19.460 -0.216 -29.633 1.00 97.75 82 PHE A C 1
ATOM 675 O O . PHE A 1 82 ? 20.419 -0.068 -30.391 1.00 97.75 82 PHE A O 1
ATOM 682 N N . GLU A 1 83 ? 18.553 -1.176 -29.795 1.00 97.62 83 GLU A N 1
ATOM 683 C CA . GLU A 1 83 ? 18.588 -2.173 -30.864 1.00 97.62 83 GLU A CA 1
ATOM 684 C C . GLU A 1 83 ? 18.594 -1.506 -32.243 1.00 97.62 83 GLU A C 1
ATOM 686 O O . GLU A 1 83 ? 19.440 -1.809 -33.086 1.00 97.62 83 GLU A O 1
ATOM 691 N N . THR A 1 84 ? 17.731 -0.509 -32.450 1.00 97.88 84 THR A N 1
ATOM 692 C CA . THR A 1 84 ? 17.673 0.253 -33.706 1.00 97.88 84 THR A CA 1
ATOM 693 C C . THR A 1 84 ? 18.989 0.985 -33.983 1.00 97.88 84 THR A C 1
ATOM 695 O O . THR A 1 84 ? 19.515 0.954 -35.102 1.00 97.88 84 THR A O 1
ATOM 698 N N . ARG A 1 85 ? 19.558 1.649 -32.966 1.00 97.88 85 ARG A N 1
ATOM 699 C CA . ARG A 1 85 ? 20.832 2.374 -33.097 1.00 97.88 85 ARG A CA 1
ATOM 700 C C . ARG A 1 85 ? 21.996 1.427 -33.376 1.00 97.88 85 ARG A C 1
ATOM 702 O O . ARG A 1 85 ? 22.832 1.743 -34.223 1.00 97.88 85 ARG A O 1
ATOM 709 N N . LEU A 1 86 ? 22.063 0.297 -32.675 1.00 97.62 86 LEU A N 1
ATOM 710 C CA . LEU A 1 86 ? 23.104 -0.712 -32.860 1.00 97.62 86 LEU A CA 1
ATOM 711 C C . LEU A 1 86 ? 23.015 -1.338 -34.246 1.00 97.62 86 LEU A C 1
ATOM 713 O O . LEU A 1 86 ? 24.017 -1.353 -34.955 1.00 97.62 86 LEU A O 1
ATOM 717 N N . THR A 1 87 ? 21.820 -1.743 -34.672 1.00 97.94 87 THR A N 1
ATOM 718 C CA . THR A 1 87 ? 21.581 -2.293 -36.011 1.00 97.94 87 THR A CA 1
ATOM 719 C C . THR A 1 87 ? 22.032 -1.315 -37.090 1.00 97.94 87 THR A C 1
ATOM 721 O O . THR A 1 87 ? 22.812 -1.679 -37.968 1.00 97.94 87 THR A O 1
ATOM 724 N N . ARG A 1 88 ? 21.647 -0.035 -36.991 1.00 98.12 88 ARG A N 1
ATOM 725 C CA . ARG A 1 88 ? 22.093 0.993 -37.945 1.00 98.12 88 ARG A CA 1
ATOM 726 C C . ARG A 1 88 ? 23.616 1.152 -37.960 1.00 98.12 88 ARG A C 1
ATOM 728 O O . ARG A 1 88 ? 24.208 1.246 -39.031 1.00 98.12 88 ARG A O 1
ATOM 735 N N . ARG A 1 89 ? 24.261 1.190 -36.789 1.00 98.12 89 ARG A N 1
ATOM 736 C CA . ARG A 1 89 ? 25.726 1.309 -36.689 1.00 98.12 89 ARG A CA 1
ATOM 737 C C . ARG A 1 89 ? 26.438 0.102 -37.289 1.00 98.12 89 ARG A C 1
ATOM 739 O O . ARG A 1 89 ? 27.400 0.293 -38.026 1.00 98.12 89 ARG A O 1
ATOM 746 N N . LEU A 1 90 ? 25.954 -1.104 -37.008 1.00 98.06 90 LEU A N 1
ATOM 747 C CA . LEU A 1 90 ? 26.498 -2.340 -37.561 1.00 98.06 90 LEU A CA 1
ATOM 748 C C . LEU A 1 90 ? 26.358 -2.367 -39.082 1.00 98.06 90 LEU A C 1
ATOM 750 O O . LEU A 1 90 ? 27.335 -2.650 -39.761 1.00 98.06 90 LEU A O 1
ATOM 754 N N . LEU A 1 91 ? 25.194 -2.007 -39.629 1.00 98.19 91 LEU A N 1
ATOM 755 C CA . LEU A 1 91 ? 24.999 -1.932 -41.080 1.00 98.19 91 LEU A CA 1
ATOM 756 C C . LEU A 1 91 ? 25.955 -0.930 -41.734 1.00 98.19 91 LEU A C 1
ATOM 758 O O . LEU A 1 91 ? 26.618 -1.267 -42.710 1.00 98.19 91 LEU A O 1
ATOM 762 N N . ASN A 1 92 ? 26.085 0.273 -41.170 1.00 98.38 92 ASN A N 1
ATOM 763 C CA . ASN A 1 92 ? 27.022 1.276 -41.681 1.00 98.38 92 ASN A CA 1
ATOM 764 C C . ASN A 1 92 ? 28.472 0.778 -41.634 1.00 98.38 92 ASN A C 1
ATOM 766 O O . ASN A 1 92 ? 29.229 0.982 -42.582 1.00 98.38 92 ASN A O 1
ATOM 770 N N . PHE A 1 93 ? 28.849 0.105 -40.546 1.00 98.19 93 PHE A N 1
ATOM 771 C CA . PHE A 1 93 ? 30.159 -0.519 -40.408 1.00 98.19 93 PHE A CA 1
ATOM 772 C C . PHE A 1 93 ? 30.388 -1.596 -41.478 1.00 98.19 93 PHE A C 1
ATOM 774 O O . PHE A 1 93 ? 31.419 -1.580 -42.146 1.00 98.19 93 PHE A O 1
ATOM 781 N N . TRP A 1 94 ? 29.415 -2.485 -41.698 1.00 97.69 94 TRP A N 1
ATOM 782 C CA . TRP A 1 94 ? 29.493 -3.531 -42.719 1.00 97.69 94 TRP A CA 1
ATOM 783 C C . TRP A 1 94 ? 29.591 -2.964 -44.137 1.00 97.69 94 TRP A C 1
ATOM 785 O O . TRP A 1 94 ? 30.388 -3.464 -44.928 1.00 97.69 94 TRP A O 1
ATOM 795 N N . ILE A 1 95 ? 28.848 -1.899 -44.453 1.00 98.38 95 ILE A N 1
ATOM 796 C CA . ILE A 1 95 ? 28.935 -1.209 -45.750 1.00 98.38 95 ILE A CA 1
ATOM 797 C C . ILE A 1 95 ? 30.340 -0.635 -45.960 1.00 98.38 95 ILE A C 1
ATOM 799 O O . ILE A 1 95 ? 30.938 -0.846 -47.016 1.00 98.38 95 ILE A O 1
ATOM 803 N N . ALA A 1 96 ? 30.886 0.055 -44.955 1.00 97.94 96 ALA A N 1
ATOM 804 C CA . ALA A 1 96 ? 32.235 0.606 -45.028 1.00 97.94 96 ALA A CA 1
ATOM 805 C C . ALA A 1 96 ? 33.283 -0.503 -45.216 1.00 97.94 96 ALA A C 1
ATOM 807 O O . ALA A 1 96 ? 34.121 -0.409 -46.111 1.00 97.94 96 ALA A O 1
ATOM 808 N N . GLN A 1 97 ? 33.187 -1.587 -44.443 1.00 97.56 97 GLN A N 1
ATOM 809 C CA . GLN A 1 97 ? 34.111 -2.718 -44.529 1.00 97.56 97 GLN A CA 1
ATOM 810 C C . GLN A 1 97 ? 34.039 -3.430 -45.888 1.00 97.56 97 GLN A C 1
ATOM 812 O O . GLN A 1 97 ? 35.070 -3.796 -46.459 1.00 97.56 97 GLN A O 1
ATOM 817 N N . ALA A 1 98 ? 32.835 -3.602 -46.439 1.00 97.88 98 ALA A N 1
ATOM 818 C CA . ALA A 1 98 ? 32.647 -4.170 -47.769 1.00 97.88 98 ALA A CA 1
ATOM 819 C C . ALA A 1 98 ? 33.294 -3.285 -48.846 1.00 97.88 98 ALA A C 1
ATOM 821 O O . ALA A 1 98 ? 34.028 -3.795 -49.691 1.00 97.88 98 ALA A O 1
ATOM 822 N N . ALA A 1 99 ? 33.100 -1.963 -48.780 1.00 97.88 99 ALA A N 1
ATOM 823 C CA . ALA A 1 99 ? 33.722 -1.015 -49.705 1.00 97.88 99 ALA A CA 1
ATOM 824 C C . ALA A 1 99 ? 35.259 -1.045 -49.622 1.00 97.88 99 ALA A C 1
ATOM 826 O O . ALA A 1 99 ? 35.928 -1.097 -50.656 1.00 97.88 99 ALA A O 1
ATOM 827 N N . THR A 1 100 ? 35.823 -1.085 -48.409 1.00 97.81 100 THR A N 1
ATOM 828 C CA . THR A 1 100 ? 37.270 -1.246 -48.197 1.00 97.81 100 THR A CA 1
ATOM 829 C C . THR A 1 100 ? 37.777 -2.552 -48.803 1.00 97.81 100 THR A C 1
ATOM 831 O O . THR A 1 100 ? 38.761 -2.544 -49.539 1.00 97.81 100 THR A O 1
ATOM 834 N N . THR A 1 101 ? 37.082 -3.664 -48.557 1.00 97.50 101 THR A N 1
ATOM 835 C CA . THR A 1 101 ? 37.461 -4.981 -49.090 1.00 97.50 101 THR A CA 1
ATOM 836 C C . THR A 1 101 ? 37.441 -4.997 -50.620 1.00 97.50 101 THR A C 1
ATOM 838 O O . THR A 1 101 ? 38.408 -5.436 -51.241 1.00 97.50 101 THR A O 1
ATOM 841 N N . VAL A 1 102 ? 36.388 -4.459 -51.247 1.00 97.69 102 VAL A N 1
ATOM 842 C CA . VAL A 1 102 ? 36.289 -4.335 -52.713 1.00 97.69 102 VAL A CA 1
ATOM 843 C C . VAL A 1 102 ? 37.418 -3.467 -53.272 1.00 97.69 102 VAL A C 1
ATOM 845 O O . VAL A 1 102 ? 38.043 -3.841 -54.265 1.00 97.69 102 VAL A O 1
ATOM 848 N N . GLY A 1 103 ? 37.721 -2.342 -52.620 1.00 97.38 103 GLY A N 1
ATOM 849 C CA . GLY A 1 103 ? 38.829 -1.467 -53.001 1.00 97.38 103 GLY A CA 1
ATOM 850 C C . GLY A 1 103 ? 40.182 -2.180 -52.963 1.00 97.38 103 GLY A C 1
ATOM 851 O O . GLY A 1 103 ? 40.943 -2.097 -53.927 1.00 97.38 103 GLY A O 1
ATOM 852 N N . LEU A 1 104 ? 40.461 -2.938 -51.897 1.00 97.31 104 LEU A N 1
ATOM 853 C CA . LEU A 1 104 ? 41.690 -3.729 -51.772 1.00 97.31 104 LEU A CA 1
ATOM 854 C C . LEU A 1 104 ? 41.799 -4.791 -52.874 1.00 97.31 104 LEU A C 1
ATOM 856 O O . LEU A 1 104 ? 42.843 -4.895 -53.518 1.00 97.31 104 LEU A O 1
ATOM 860 N N . VAL A 1 105 ? 40.722 -5.535 -53.147 1.00 96.75 105 VAL A N 1
ATOM 861 C CA . VAL A 1 105 ? 40.697 -6.538 -54.226 1.00 96.75 105 VAL A CA 1
ATOM 862 C C . VAL A 1 105 ? 40.950 -5.888 -55.588 1.00 96.75 105 VAL A C 1
ATOM 864 O O . VAL A 1 105 ? 41.750 -6.397 -56.372 1.00 96.75 105 VAL A O 1
ATOM 867 N N . PHE A 1 106 ? 40.321 -4.744 -55.869 1.00 97.12 106 PHE A N 1
ATOM 868 C CA . PHE A 1 106 ? 40.522 -4.015 -57.122 1.00 97.12 106 PHE A CA 1
ATOM 869 C C . PHE A 1 106 ? 41.984 -3.580 -57.314 1.00 97.12 106 PHE A C 1
ATOM 871 O O . PHE A 1 106 ? 42.540 -3.756 -58.400 1.00 97.12 106 PHE A O 1
ATOM 878 N N . VAL A 1 107 ? 42.626 -3.063 -56.258 1.00 96.69 107 VAL A N 1
ATOM 879 C CA . VAL A 1 107 ? 44.050 -2.687 -56.276 1.00 96.69 107 VAL A CA 1
ATOM 880 C C . VAL A 1 107 ? 44.936 -3.896 -56.584 1.00 96.69 107 VAL A C 1
ATOM 882 O O . VAL A 1 107 ? 45.796 -3.807 -57.459 1.00 96.69 107 VAL A O 1
ATOM 885 N N . VAL A 1 108 ? 44.698 -5.038 -55.930 1.00 96.38 108 VAL A N 1
ATOM 886 C CA . VAL A 1 108 ? 45.463 -6.275 -56.170 1.00 96.38 108 VAL A CA 1
ATOM 887 C C . VAL A 1 108 ? 45.306 -6.757 -57.614 1.00 96.38 108 VAL A C 1
ATOM 889 O O . VAL A 1 108 ? 46.300 -7.049 -58.274 1.00 96.38 108 VAL A O 1
ATOM 892 N N . VAL A 1 109 ? 44.080 -6.790 -58.148 1.00 96.00 109 VAL A N 1
ATOM 893 C CA . VAL A 1 109 ? 43.830 -7.209 -59.541 1.00 96.00 109 VAL A CA 1
ATOM 894 C C . VAL A 1 109 ? 44.547 -6.297 -60.535 1.00 96.00 109 VAL A C 1
ATOM 896 O O . VAL A 1 109 ? 45.096 -6.786 -61.523 1.00 96.00 109 VAL A O 1
ATOM 899 N N . LYS A 1 110 ? 44.563 -4.984 -60.281 1.00 94.44 110 LYS A N 1
ATOM 900 C CA . LYS A 1 110 ? 45.267 -4.020 -61.131 1.00 94.44 110 LYS A CA 1
ATOM 901 C C . LYS A 1 110 ? 46.782 -4.245 -61.123 1.00 94.44 110 LYS A C 1
ATOM 903 O O . LYS A 1 110 ? 47.388 -4.144 -62.180 1.00 94.44 110 LYS A O 1
ATOM 908 N N . LEU A 1 111 ? 47.369 -4.574 -59.971 1.00 94.38 111 LEU A N 1
ATOM 909 C CA . LEU A 1 111 ? 48.804 -4.855 -59.834 1.00 94.38 111 LEU A CA 1
ATOM 910 C C . LEU A 1 111 ? 49.240 -6.170 -60.493 1.00 94.38 111 LEU A C 1
ATOM 912 O O . LEU A 1 111 ? 50.379 -6.280 -60.914 1.00 94.38 111 LEU A O 1
ATOM 916 N N . VAL A 1 112 ? 48.361 -7.173 -60.562 1.00 93.69 112 VAL A N 1
ATOM 917 C CA . VAL A 1 112 ? 48.680 -8.466 -61.198 1.00 93.69 112 VAL A CA 1
ATOM 918 C C . VAL A 1 112 ? 48.521 -8.414 -62.722 1.00 93.69 112 VAL A C 1
ATOM 920 O O . VAL A 1 112 ? 49.156 -9.186 -63.434 1.00 93.69 112 VAL A O 1
ATOM 923 N N . LYS A 1 113 ? 47.643 -7.541 -63.232 1.00 84.38 113 LYS A N 1
ATOM 924 C CA . LYS A 1 113 ? 47.352 -7.414 -64.671 1.00 84.38 113 LYS A CA 1
ATOM 925 C C . LYS A 1 113 ? 48.133 -6.309 -65.391 1.00 84.38 113 LYS A C 1
ATOM 927 O O . LYS A 1 113 ? 48.072 -6.279 -66.618 1.00 84.38 113 LYS A O 1
ATOM 932 N N . GLY A 1 114 ? 48.763 -5.386 -64.665 1.00 69.12 114 GLY A N 1
ATOM 933 C CA . GLY A 1 114 ? 49.618 -4.325 -65.213 1.00 69.12 114 GLY A CA 1
ATOM 934 C C . GLY A 1 114 ? 51.083 -4.689 -65.078 1.00 69.12 114 GLY A C 1
ATOM 935 O O . GLY A 1 114 ? 51.828 -4.402 -66.037 1.00 69.12 114 GLY A O 1
#